Protein AF-A0A967GDI5-F1 (afdb_monomer_lite)

Secondary structure (DSSP, 8-state):
-EEEEETT-HHHHHHTTTSEEEEEESSSSSEEEEEEEE-TTSEEEEEEEETTEEEEEEEEEES-SS---

Sequence (69 aa):
GQAVVGAAQPRLRELARPHATLTFGRDAGTFHAEDVTVDDGGRQGFTGVHGSTRLALRAGMPGPHGCEP

Radius of gyration: 13.27 Å; chains: 1; bounding box: 29×28×35 Å

Structure (mmCIF, N/CA/C/O backbone):
data_AF-A0A967GDI5-F1
#
_entry.id   AF-A0A967GDI5-F1
#
loop_
_atom_site.group_PDB
_atom_site.id
_atom_site.type_symbol
_atom_site.label_atom_id
_atom_site.label_alt_id
_atom_site.label_comp_id
_atom_site.label_asym_id
_atom_site.label_entity_id
_atom_site.label_seq_id
_atom_site.pdbx_PDB_ins_code
_atom_site.Cartn_x
_atom_site.Cartn_y
_atom_site.Cartn_z
_atom_site.occupancy
_atom_site.B_iso_or_equiv
_atom_site.auth_seq_id
_atom_site.auth_comp_id
_atom_site.auth_asym_id
_atom_site.auth_atom_id
_atom_site.pdbx_PDB_model_num
ATOM 1 N N . GLY A 1 1 ? -19.449 3.100 9.704 1.00 84.38 1 GLY A N 1
ATOM 2 C CA . GLY A 1 1 ? -18.806 3.272 8.387 1.00 84.38 1 GLY A CA 1
ATOM 3 C C . GLY A 1 1 ? -17.372 2.792 8.458 1.00 84.38 1 GLY A C 1
ATOM 4 O O . GLY A 1 1 ? -16.842 2.704 9.563 1.00 84.38 1 GLY A O 1
ATOM 5 N N . GLN A 1 2 ? -16.775 2.468 7.314 1.00 93.69 2 GLN A N 1
ATOM 6 C CA . GLN A 1 2 ? -15.369 2.076 7.195 1.00 93.69 2 GLN A CA 1
ATOM 7 C C . GLN A 1 2 ? -14.621 3.131 6.377 1.00 93.69 2 GLN A C 1
ATOM 9 O O . GLN A 1 2 ? -15.168 3.647 5.404 1.00 93.69 2 GLN A O 1
ATOM 14 N N . ALA A 1 3 ? -13.398 3.456 6.784 1.00 95.06 3 ALA A N 1
ATOM 15 C CA . ALA A 1 3 ? -12.512 4.385 6.098 1.00 95.06 3 ALA A CA 1
ATOM 16 C C . ALA A 1 3 ? -11.304 3.640 5.516 1.00 95.06 3 ALA A C 1
ATOM 18 O O . ALA A 1 3 ? -10.832 2.658 6.093 1.00 95.06 3 ALA A O 1
ATOM 19 N N . VAL A 1 4 ? -10.796 4.128 4.385 1.00 93.75 4 VAL A N 1
ATOM 20 C CA . VAL A 1 4 ? -9.577 3.630 3.738 1.00 93.75 4 VAL A CA 1
ATOM 21 C C . VAL A 1 4 ? -8.642 4.817 3.551 1.00 93.75 4 VAL A C 1
ATOM 23 O O . VAL A 1 4 ? -9.023 5.798 2.915 1.00 93.75 4 VAL A O 1
ATOM 26 N N . VAL A 1 5 ? -7.449 4.762 4.144 1.00 94.19 5 VAL A N 1
ATOM 27 C CA . VAL A 1 5 ? -6.504 5.893 4.167 1.00 94.19 5 VAL A CA 1
ATOM 28 C C . VAL A 1 5 ? -5.075 5.447 3.858 1.00 94.19 5 VAL A C 1
ATOM 30 O O . VAL A 1 5 ? -4.701 4.309 4.141 1.00 94.19 5 VAL A O 1
ATOM 33 N N . GLY A 1 6 ? -4.265 6.349 3.301 1.00 91.94 6 GLY A N 1
ATOM 34 C CA . GLY A 1 6 ? -2.837 6.105 3.082 1.00 91.94 6 GLY A CA 1
ATOM 35 C C . GLY A 1 6 ? -2.086 5.933 4.405 1.00 91.94 6 GLY A C 1
ATOM 36 O O . GLY A 1 6 ? -2.348 6.648 5.377 1.00 91.94 6 GLY A O 1
ATOM 37 N N . ALA A 1 7 ? -1.168 4.972 4.467 1.00 90.62 7 ALA A N 1
ATOM 38 C CA . ALA A 1 7 ? -0.435 4.642 5.682 1.00 90.62 7 ALA A CA 1
ATOM 39 C C . ALA A 1 7 ? 0.546 5.747 6.107 1.00 90.62 7 ALA A C 1
ATOM 41 O O . ALA A 1 7 ? 0.680 5.965 7.314 1.00 90.62 7 ALA A O 1
ATOM 42 N N . ALA A 1 8 ? 1.158 6.497 5.176 1.00 88.69 8 ALA A N 1
ATOM 43 C CA . ALA A 1 8 ? 2.027 7.625 5.532 1.00 88.69 8 ALA A CA 1
ATOM 44 C C . ALA A 1 8 ? 1.264 8.939 5.788 1.00 88.69 8 ALA A C 1
ATOM 46 O O . ALA A 1 8 ? 1.874 10.000 5.928 1.00 88.69 8 ALA A O 1
ATOM 47 N N . GLN A 1 9 ? -0.069 8.895 5.915 1.00 88.75 9 GLN A N 1
ATOM 48 C CA . GLN A 1 9 ? -0.917 10.073 6.127 1.00 88.75 9 GLN A CA 1
ATOM 49 C C . GLN A 1 9 ? -1.511 10.100 7.548 1.00 88.75 9 GLN A C 1
ATOM 51 O O . GLN A 1 9 ? -2.709 9.853 7.738 1.00 88.75 9 GLN A O 1
ATOM 56 N N . PRO A 1 10 ? -0.726 10.454 8.586 1.00 87.25 10 PRO A N 1
ATOM 57 C CA . PRO A 1 10 ? -1.189 10.421 9.976 1.00 87.25 10 PRO A CA 1
ATOM 58 C C . PRO A 1 10 ? -2.375 11.360 10.230 1.00 87.25 10 PRO A C 1
ATOM 60 O O . PRO A 1 10 ? -3.262 11.036 11.017 1.00 87.25 10 PRO A O 1
ATOM 63 N N . ARG A 1 11 ? -2.446 12.493 9.517 1.00 92.88 11 ARG A N 1
ATOM 64 C CA . ARG A 1 11 ? -3.572 13.437 9.610 1.00 92.88 11 ARG A CA 1
ATOM 65 C C . ARG A 1 11 ? -4.884 12.839 9.099 1.00 92.88 11 ARG A C 1
ATOM 67 O O . ARG A 1 11 ? -5.929 13.076 9.696 1.00 92.88 11 ARG A O 1
ATOM 74 N N . LEU A 1 12 ? -4.838 12.049 8.026 1.00 90.31 12 LEU A N 1
ATOM 75 C CA . LEU A 1 12 ? -6.031 11.384 7.493 1.00 90.31 12 LEU A CA 1
ATOM 76 C C . LEU A 1 12 ? -6.489 10.255 8.414 1.00 90.31 12 LEU A C 1
ATOM 78 O O . LEU A 1 12 ? -7.686 10.079 8.626 1.00 90.31 12 LEU A O 1
ATOM 82 N N . ARG A 1 13 ? -5.542 9.538 9.027 1.00 87.88 13 ARG A N 1
ATOM 83 C CA . ARG A 1 13 ? -5.851 8.528 10.042 1.00 87.88 13 ARG A CA 1
ATOM 84 C C . ARG A 1 13 ? -6.512 9.136 11.281 1.00 87.88 13 ARG A C 1
ATOM 86 O O . ARG A 1 13 ? -7.437 8.538 11.821 1.00 87.88 13 ARG A O 1
ATOM 93 N N . GLU A 1 14 ? -6.068 10.317 11.708 1.00 92.00 14 GLU A N 1
ATOM 94 C CA . GLU A 1 14 ? -6.693 11.068 12.803 1.00 92.00 14 GLU A CA 1
ATOM 95 C C . GLU A 1 14 ? -8.146 11.426 12.481 1.00 92.00 14 GLU A C 1
ATOM 97 O O . GLU A 1 14 ? -9.049 11.152 13.269 1.00 92.00 14 GLU A O 1
ATOM 102 N N . LEU A 1 15 ? -8.376 11.978 11.288 1.00 93.75 15 LEU A N 1
ATOM 103 C CA . LEU A 1 15 ? -9.709 12.347 10.817 1.00 93.75 15 LEU A CA 1
ATOM 104 C C . LEU A 1 15 ? -10.646 11.131 10.717 1.00 93.75 15 LEU A C 1
ATOM 106 O O . LEU A 1 15 ? -11.841 11.244 10.974 1.00 93.75 15 LEU A O 1
ATOM 110 N N . ALA A 1 16 ? -10.099 9.962 10.379 1.00 94.06 16 ALA A N 1
ATOM 111 C CA . ALA A 1 16 ? -10.840 8.714 10.241 1.00 94.06 16 ALA A CA 1
ATOM 112 C C . ALA A 1 16 ? -11.116 7.984 11.569 1.00 94.06 16 ALA A C 1
ATOM 114 O O . ALA A 1 16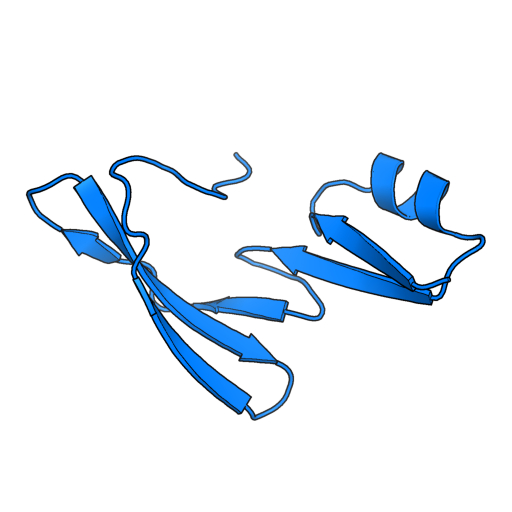 ? -11.853 6.999 11.558 1.00 94.06 16 ALA A O 1
ATOM 115 N N . ARG A 1 17 ? -10.583 8.450 12.713 1.00 90.81 17 ARG A N 1
ATOM 116 C CA . ARG A 1 17 ? -10.737 7.799 14.034 1.00 90.81 17 ARG A CA 1
ATOM 117 C C . ARG A 1 17 ? -12.163 7.377 14.414 1.00 90.81 17 ARG A C 1
ATOM 119 O O . ARG A 1 17 ? -12.291 6.321 15.030 1.00 90.81 17 ARG A O 1
ATOM 126 N N . PRO A 1 18 ? -13.235 8.120 14.072 1.00 95.19 18 PRO A N 1
ATOM 127 C CA . PRO A 1 18 ? -14.606 7.688 14.363 1.00 95.19 18 PRO A CA 1
ATOM 128 C C . PRO A 1 18 ? -15.060 6.434 13.589 1.00 95.19 18 PRO A C 1
ATOM 130 O O . PRO A 1 18 ? -16.190 5.973 13.763 1.00 95.19 18 PRO A O 1
ATOM 133 N N . HIS A 1 19 ? -14.231 5.897 12.691 1.00 92.88 19 HIS A N 1
ATOM 134 C CA . HIS A 1 19 ? -14.545 4.788 11.800 1.00 92.88 19 HIS A CA 1
ATOM 135 C C . HIS A 1 19 ? -13.526 3.650 11.926 1.00 92.88 19 HIS A C 1
ATOM 137 O O . HIS A 1 19 ? -12.342 3.860 12.197 1.00 92.88 19 HIS A O 1
ATOM 143 N N . ALA A 1 20 ? -13.972 2.423 11.641 1.00 92.06 20 ALA A N 1
ATOM 144 C CA . ALA A 1 20 ? -13.046 1.322 11.393 1.00 92.06 20 ALA A CA 1
ATOM 145 C C . ALA A 1 20 ? -12.166 1.691 10.189 1.00 92.06 20 ALA A C 1
ATOM 147 O O . ALA A 1 20 ? -12.692 2.032 9.131 1.00 92.06 20 ALA A O 1
ATOM 148 N N . THR A 1 21 ? -10.845 1.663 10.352 1.00 93.38 21 THR A N 1
ATOM 149 C CA . THR A 1 21 ? -9.908 2.200 9.356 1.00 93.38 21 THR A CA 1
ATOM 150 C C . THR A 1 21 ? -9.011 1.096 8.808 1.00 93.38 21 THR A C 1
ATOM 152 O O . THR A 1 21 ? -8.324 0.426 9.576 1.00 93.38 21 THR A O 1
ATOM 155 N N . LEU A 1 22 ? -8.997 0.938 7.484 1.00 94.38 22 LEU A N 1
ATOM 156 C CA . LEU A 1 22 ? -7.984 0.175 6.755 1.00 94.38 22 LEU A CA 1
ATOM 157 C C . LEU A 1 22 ? -6.920 1.131 6.232 1.00 94.38 22 LEU A C 1
ATOM 159 O O . LEU A 1 22 ? -7.243 2.210 5.728 1.00 94.38 22 LEU A O 1
ATOM 163 N N . THR A 1 23 ? -5.659 0.723 6.318 1.00 93.31 23 THR A N 1
ATOM 164 C CA . THR A 1 23 ? -4.552 1.494 5.752 1.00 93.31 23 THR A CA 1
ATOM 165 C C . THR A 1 23 ? -3.943 0.783 4.556 1.00 93.31 23 THR A C 1
ATOM 167 O O . THR A 1 23 ? -3.874 -0.447 4.536 1.00 93.31 23 THR A O 1
ATOM 170 N N . PHE A 1 24 ? -3.498 1.554 3.569 1.00 92.06 24 PHE A N 1
ATOM 171 C CA . PHE A 1 24 ? -2.736 1.045 2.432 1.00 92.06 24 PHE A CA 1
ATOM 172 C C . PHE A 1 24 ? -1.457 1.856 2.237 1.00 92.06 24 PHE A C 1
ATOM 174 O O . PHE A 1 24 ? -1.458 3.064 2.463 1.00 92.06 24 PHE A O 1
ATOM 181 N N . GLY A 1 25 ? -0.378 1.219 1.805 1.00 89.38 25 GLY A N 1
ATOM 182 C CA . GLY A 1 25 ? 0.877 1.915 1.527 1.00 89.38 25 GLY A CA 1
ATOM 183 C C . GLY A 1 25 ? 1.913 0.998 0.900 1.00 89.38 25 GLY A C 1
ATOM 184 O O . GLY A 1 25 ? 1.682 -0.194 0.744 1.00 89.38 25 GLY A O 1
ATOM 185 N N . ARG A 1 26 ? 3.062 1.540 0.508 1.00 85.31 26 ARG A N 1
ATOM 186 C CA . ARG A 1 26 ? 4.151 0.714 -0.027 1.00 85.31 26 ARG A CA 1
ATOM 187 C C . ARG A 1 26 ? 4.850 -0.057 1.089 1.00 85.31 26 ARG A C 1
ATOM 189 O O . ARG A 1 26 ? 4.900 -1.278 1.052 1.00 85.31 26 ARG A O 1
ATOM 196 N N . ASP A 1 27 ? 5.308 0.666 2.104 1.00 83.00 27 ASP A N 1
ATOM 197 C CA . ASP A 1 27 ? 6.188 0.112 3.140 1.00 83.00 27 ASP A CA 1
ATOM 198 C C . ASP A 1 27 ? 5.439 -0.319 4.407 1.00 83.00 27 ASP A C 1
ATOM 200 O O . ASP A 1 27 ? 5.972 -1.036 5.252 1.00 83.00 27 ASP A O 1
ATOM 204 N N . ALA A 1 28 ? 4.195 0.135 4.564 1.00 86.19 28 ALA A N 1
ATOM 205 C CA . ALA A 1 28 ? 3.358 -0.171 5.712 1.00 86.19 28 ALA A CA 1
ATOM 206 C C . ALA A 1 28 ? 1.875 -0.053 5.354 1.00 86.19 28 ALA A C 1
ATOM 208 O O . ALA A 1 28 ? 1.487 0.685 4.451 1.00 86.19 28 ALA A O 1
ATOM 209 N N . GLY A 1 29 ? 1.033 -0.742 6.115 1.00 90.94 29 GLY A N 1
ATOM 210 C CA . GLY A 1 29 ? -0.414 -0.695 5.961 1.00 90.94 29 GLY A CA 1
ATOM 211 C C . GLY A 1 29 ? -1.061 -2.007 6.378 1.00 90.94 29 GLY A C 1
ATOM 212 O O . GLY A 1 29 ? -0.382 -3.002 6.606 1.00 90.94 29 GLY A O 1
ATOM 213 N N . THR A 1 30 ? -2.388 -2.017 6.481 1.00 94.19 30 THR A N 1
ATOM 214 C CA . THR A 1 30 ? -3.149 -3.273 6.471 1.00 94.19 30 THR A CA 1
ATOM 215 C C . THR A 1 30 ? -2.992 -3.967 5.119 1.00 94.19 30 THR A C 1
ATOM 217 O O . THR A 1 30 ? -2.851 -5.183 5.060 1.00 94.19 30 THR A O 1
ATOM 220 N N . PHE A 1 31 ? -2.982 -3.173 4.050 1.00 94.31 31 PHE A N 1
ATOM 221 C CA . PHE A 1 31 ? -2.611 -3.585 2.707 1.00 94.31 31 PHE A CA 1
ATOM 222 C C . PHE A 1 31 ? -1.273 -2.949 2.357 1.00 94.31 31 PHE A C 1
ATOM 224 O O . PHE A 1 31 ? -1.099 -1.747 2.571 1.00 94.31 31 PHE A O 1
ATOM 231 N N . HIS A 1 32 ? -0.350 -3.710 1.781 1.00 92.44 32 HIS A N 1
ATOM 232 C CA . HIS A 1 32 ? 0.899 -3.129 1.301 1.00 92.44 32 HIS A CA 1
ATOM 233 C C . HIS A 1 32 ? 1.372 -3.703 -0.027 1.00 92.44 32 HIS A C 1
ATOM 235 O O . HIS A 1 32 ? 0.868 -4.731 -0.482 1.00 92.44 32 HIS A O 1
ATOM 241 N N . ALA A 1 33 ? 2.281 -2.985 -0.683 1.00 91.62 33 ALA A N 1
ATOM 242 C CA . ALA A 1 33 ? 2.815 -3.353 -1.988 1.00 91.62 33 ALA A CA 1
ATOM 243 C C . ALA A 1 33 ? 4.273 -3.809 -1.875 1.00 91.62 33 ALA A C 1
ATOM 245 O O . ALA A 1 33 ? 5.130 -3.075 -1.394 1.00 91.62 33 ALA A O 1
ATOM 246 N N . GLU A 1 34 ? 4.563 -4.996 -2.392 1.00 91.38 34 GLU A N 1
ATOM 247 C CA . GLU A 1 34 ? 5.910 -5.560 -2.495 1.00 91.38 34 GLU A CA 1
ATOM 248 C C . GLU A 1 34 ? 6.313 -5.730 -3.964 1.00 91.38 34 GLU A C 1
ATOM 250 O O . GLU A 1 34 ? 5.478 -5.624 -4.866 1.00 91.38 34 GLU A O 1
ATOM 255 N N . ASP A 1 35 ? 7.596 -6.009 -4.208 1.00 92.06 35 ASP A N 1
ATOM 256 C CA . ASP A 1 35 ? 8.122 -6.377 -5.532 1.00 92.06 35 ASP A CA 1
ATOM 257 C C . ASP A 1 35 ? 7.772 -5.366 -6.641 1.00 92.06 35 ASP A C 1
ATOM 259 O O . ASP A 1 35 ? 7.429 -5.728 -7.768 1.00 92.06 35 ASP A O 1
ATOM 263 N N . VAL A 1 36 ? 7.818 -4.071 -6.310 1.00 88.81 36 VAL A N 1
ATOM 264 C CA . VAL A 1 36 ? 7.431 -3.006 -7.240 1.00 88.81 36 VAL A CA 1
ATOM 265 C C . VAL A 1 36 ? 8.428 -2.929 -8.395 1.00 88.81 36 VAL A C 1
ATOM 267 O O . VAL A 1 36 ? 9.611 -2.651 -8.199 1.00 88.81 36 VAL A O 1
ATOM 270 N N . THR A 1 37 ? 7.926 -3.116 -9.610 1.00 90.38 37 THR A N 1
ATOM 271 C CA . THR A 1 37 ? 8.667 -3.025 -10.872 1.00 90.38 37 THR A CA 1
ATOM 272 C C . THR A 1 37 ? 8.055 -1.955 -11.765 1.00 90.38 37 THR A C 1
ATOM 274 O O . THR A 1 37 ? 6.878 -1.617 -11.630 1.00 90.38 37 THR A O 1
ATOM 277 N N . VAL A 1 38 ? 8.852 -1.412 -12.683 1.00 89.56 38 VAL A N 1
ATOM 278 C CA . VAL A 1 38 ? 8.398 -0.462 -13.706 1.00 89.56 38 VAL A CA 1
ATOM 279 C C . VAL A 1 38 ? 8.837 -1.001 -15.060 1.00 89.56 38 VAL A C 1
ATOM 281 O O . VAL A 1 38 ? 10.001 -1.362 -15.215 1.00 89.56 38 VAL A O 1
ATOM 284 N N . ASP A 1 39 ? 7.909 -1.102 -16.010 1.00 88.69 39 ASP A N 1
ATOM 285 C CA . ASP A 1 39 ? 8.231 -1.516 -17.378 1.00 88.69 39 ASP A CA 1
ATOM 286 C C . ASP A 1 39 ? 8.758 -0.349 -18.232 1.00 88.69 39 ASP A C 1
ATOM 288 O O . ASP A 1 39 ? 8.683 0.816 -17.839 1.00 88.69 39 ASP A O 1
ATOM 292 N N . ASP A 1 40 ? 9.243 -0.653 -19.439 1.00 88.62 40 ASP A N 1
ATOM 293 C CA . ASP A 1 40 ? 9.764 0.348 -20.387 1.00 88.62 40 ASP A CA 1
ATOM 294 C C . ASP A 1 40 ? 8.711 1.389 -20.816 1.00 88.62 40 ASP A C 1
ATOM 296 O O . ASP A 1 40 ? 9.042 2.466 -21.306 1.00 88.62 40 ASP A O 1
ATOM 300 N N . GLY A 1 41 ? 7.425 1.075 -20.629 1.00 88.06 41 GLY A N 1
ATOM 301 C CA . GLY A 1 41 ? 6.301 1.981 -20.858 1.00 88.06 41 GLY A CA 1
ATOM 302 C C . GLY A 1 41 ? 5.915 2.804 -19.627 1.00 88.06 41 GLY A C 1
ATOM 303 O O . GLY A 1 41 ? 4.883 3.473 -19.656 1.00 88.06 41 GLY A O 1
ATOM 304 N N . GLY A 1 42 ? 6.689 2.737 -18.540 1.00 87.00 42 GLY A N 1
ATOM 305 C CA . GLY A 1 42 ? 6.448 3.462 -17.296 1.00 87.00 42 GLY A CA 1
ATOM 306 C C . GLY A 1 42 ? 5.310 2.903 -16.438 1.00 87.00 42 GLY A C 1
ATOM 307 O O . GLY A 1 42 ? 4.893 3.566 -15.487 1.00 87.00 42 GLY A O 1
ATOM 308 N N . ARG A 1 43 ? 4.773 1.718 -16.754 1.00 88.69 43 ARG A N 1
ATOM 309 C CA . ARG A 1 43 ? 3.688 1.088 -15.985 1.00 88.69 43 ARG A CA 1
ATOM 310 C C . ARG A 1 43 ? 4.257 0.299 -14.820 1.00 88.69 43 ARG A C 1
ATOM 312 O O . ARG A 1 43 ? 5.248 -0.411 -14.971 1.00 88.69 43 ARG A O 1
ATOM 319 N N . GLN A 1 44 ? 3.579 0.370 -13.680 1.00 89.94 44 GLN A N 1
ATOM 320 C CA . GLN A 1 44 ? 4.013 -0.311 -12.464 1.00 89.94 44 GLN A CA 1
ATOM 321 C C . GLN A 1 44 ? 3.378 -1.698 -12.327 1.00 89.94 44 GLN A C 1
ATOM 323 O O . GLN A 1 44 ? 2.171 -1.853 -12.509 1.00 89.94 44 GLN A O 1
ATOM 328 N N . GLY A 1 45 ? 4.180 -2.702 -11.984 1.00 91.69 45 GLY A N 1
ATOM 329 C CA . GLY A 1 45 ? 3.725 -4.004 -11.490 1.00 91.69 45 GLY A CA 1
ATOM 330 C C . GLY A 1 45 ? 4.098 -4.160 -10.018 1.00 91.69 45 GLY A C 1
ATOM 331 O O . GLY A 1 45 ? 5.147 -3.666 -9.616 1.00 91.69 45 GLY A O 1
ATOM 332 N N . PHE A 1 46 ? 3.260 -4.803 -9.207 1.00 91.94 46 PHE A N 1
ATOM 333 C CA . PHE A 1 46 ? 3.550 -5.048 -7.790 1.00 91.94 46 PHE A CA 1
ATOM 334 C C . PHE A 1 46 ? 2.744 -6.229 -7.243 1.00 91.94 46 PHE A C 1
ATOM 336 O O . PHE A 1 46 ? 1.718 -6.614 -7.807 1.00 91.94 46 PHE A O 1
ATOM 343 N N . THR A 1 47 ? 3.179 -6.778 -6.114 1.00 95.25 47 THR A N 1
ATOM 344 C CA . THR A 1 47 ? 2.402 -7.747 -5.337 1.00 95.25 47 THR A CA 1
ATOM 345 C C . THR A 1 47 ? 1.650 -7.016 -4.230 1.00 95.25 47 THR A C 1
ATOM 347 O O . THR A 1 47 ? 2.268 -6.459 -3.329 1.00 95.25 47 THR A O 1
ATOM 350 N N . GLY A 1 48 ? 0.317 -7.016 -4.273 1.00 94.19 48 GLY A N 1
ATOM 351 C CA . GLY A 1 48 ? -0.514 -6.553 -3.162 1.00 94.19 48 GLY A CA 1
ATOM 352 C C . GLY A 1 48 ? -0.607 -7.621 -2.073 1.00 94.19 48 GLY A C 1
ATOM 353 O O . GLY A 1 48 ? -0.901 -8.781 -2.373 1.00 94.19 48 GLY A O 1
ATOM 354 N N . VAL A 1 49 ? -0.375 -7.237 -0.819 1.00 95.88 49 VAL A N 1
ATOM 355 C CA . VAL A 1 49 ? -0.334 -8.139 0.338 1.00 95.88 49 VAL A CA 1
ATOM 356 C C . VAL A 1 49 ? -1.365 -7.726 1.388 1.00 95.88 49 VAL A C 1
ATOM 358 O O . VAL A 1 49 ? -1.524 -6.543 1.678 1.00 95.88 49 VAL A O 1
ATOM 361 N N . HIS A 1 50 ? -2.060 -8.710 1.965 1.00 95.56 50 HIS A N 1
ATOM 362 C CA . HIS A 1 50 ? -2.926 -8.557 3.139 1.00 95.56 50 HIS A CA 1
ATOM 363 C C . HIS A 1 50 ? -2.859 -9.826 3.998 1.00 95.56 50 HIS A C 1
ATOM 365 O O . HIS A 1 50 ? -3.366 -10.886 3.614 1.00 95.56 50 HIS A O 1
ATOM 371 N N . GLY A 1 51 ? -2.207 -9.738 5.161 1.00 93.00 51 GLY A N 1
ATOM 372 C CA . GLY A 1 51 ? -1.890 -10.920 5.965 1.00 93.00 51 GLY A CA 1
ATOM 373 C C . GLY A 1 51 ? -1.043 -11.914 5.161 1.00 93.00 51 GLY A C 1
ATOM 374 O O . GLY A 1 51 ? 0.015 -11.557 4.656 1.00 93.00 51 GLY A O 1
ATOM 375 N N . SER A 1 52 ? -1.517 -13.153 5.008 1.00 95.88 52 SER A N 1
ATOM 376 C CA . SER A 1 52 ? -0.872 -14.176 4.167 1.00 95.88 52 SER A CA 1
ATOM 377 C C . SER A 1 52 ? -1.313 -14.152 2.698 1.00 95.88 52 SER A C 1
ATOM 379 O O . SER A 1 52 ? -0.781 -14.908 1.884 1.00 95.88 52 SER A O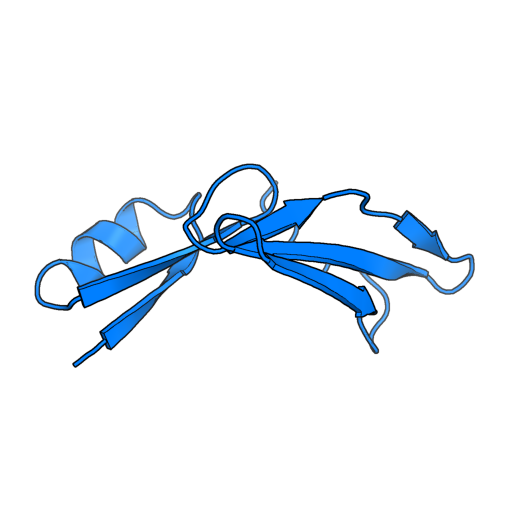 1
ATOM 381 N N . THR A 1 53 ? -2.292 -13.318 2.340 1.00 97.56 53 THR A N 1
ATOM 382 C CA . THR A 1 53 ? -2.821 -13.255 0.973 1.00 97.56 53 THR A CA 1
ATOM 383 C C . THR A 1 53 ? -1.930 -12.377 0.106 1.00 97.56 53 THR A C 1
ATOM 385 O O . THR A 1 53 ? -1.584 -11.266 0.507 1.00 97.56 53 THR A O 1
ATOM 388 N N . ARG A 1 54 ? -1.596 -12.862 -1.095 1.00 97.56 54 ARG A N 1
ATOM 389 C CA . ARG A 1 54 ? -0.785 -12.159 -2.098 1.00 97.56 54 ARG A CA 1
ATOM 390 C C . ARG A 1 54 ? -1.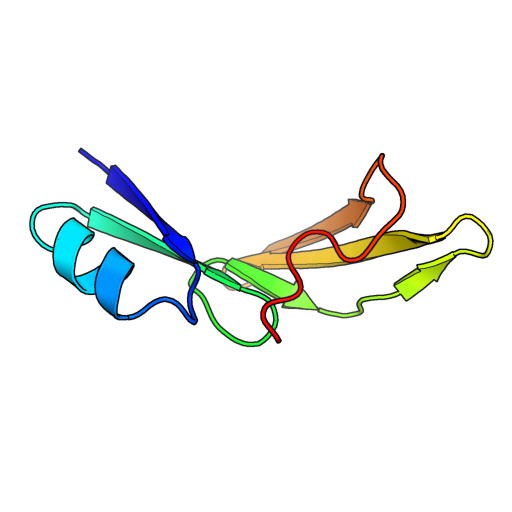505 -12.151 -3.443 1.00 97.56 54 ARG A C 1
ATOM 392 O O . ARG A 1 54 ? -2.043 -13.178 -3.851 1.00 97.56 54 ARG A O 1
ATOM 399 N N . LEU A 1 55 ? -1.485 -11.016 -4.137 1.00 97.06 55 LEU A N 1
ATOM 400 C CA . LEU A 1 55 ? -2.074 -10.859 -5.466 1.00 97.06 55 LEU A CA 1
ATOM 401 C C . LEU A 1 55 ? -1.145 -10.046 -6.370 1.00 97.06 55 LEU A C 1
ATOM 403 O O . LEU A 1 55 ? -0.773 -8.927 -6.026 1.00 97.06 55 LEU A O 1
ATOM 407 N N . ALA A 1 56 ? -0.801 -10.589 -7.538 1.00 95.94 56 ALA A N 1
ATOM 408 C CA . ALA A 1 56 ? -0.044 -9.859 -8.550 1.00 95.94 56 ALA A CA 1
ATOM 409 C C . ALA A 1 56 ? -0.943 -8.823 -9.241 1.00 95.94 56 ALA A C 1
ATOM 411 O O . ALA A 1 56 ? -2.012 -9.156 -9.758 1.00 95.94 56 ALA A O 1
ATOM 412 N N . LEU A 1 57 ? -0.505 -7.568 -9.245 1.00 92.38 57 LEU A N 1
ATOM 413 C CA . LEU A 1 57 ? -1.244 -6.413 -9.739 1.00 92.38 57 LEU A CA 1
ATOM 414 C C . LEU A 1 57 ? -0.394 -5.615 -10.729 1.00 92.38 57 LEU A C 1
ATOM 416 O O . LEU A 1 57 ? 0.836 -5.603 -10.671 1.00 92.38 57 LEU A O 1
ATOM 420 N N . ARG A 1 58 ? -1.071 -4.917 -11.644 1.00 90.12 58 ARG A N 1
ATOM 421 C CA . ARG A 1 58 ? -0.439 -4.003 -12.596 1.00 90.12 58 ARG A CA 1
ATOM 422 C C . ARG A 1 58 ? -1.254 -2.726 -12.712 1.00 90.12 58 ARG A C 1
ATOM 424 O O . ARG A 1 58 ? -2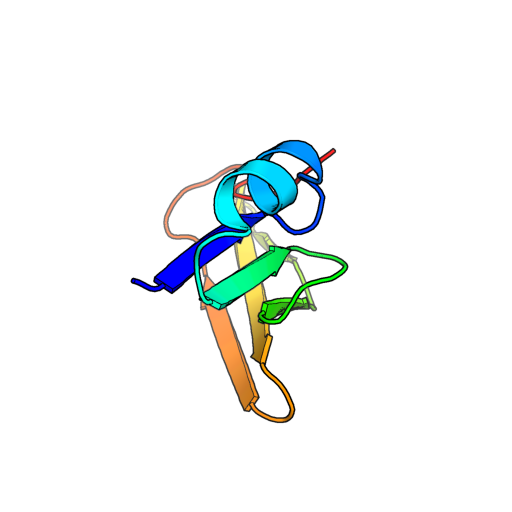.458 -2.776 -12.961 1.00 90.12 58 ARG A O 1
ATOM 431 N N . ALA A 1 59 ? -0.592 -1.586 -12.568 1.00 84.44 59 ALA A N 1
ATOM 432 C CA . ALA A 1 59 ? -1.170 -0.291 -12.867 1.00 84.44 59 ALA A CA 1
ATOM 433 C C . ALA A 1 59 ? -1.386 -0.174 -14.383 1.00 84.44 59 ALA A C 1
ATOM 435 O O . ALA A 1 59 ? -0.461 -0.342 -15.180 1.00 84.44 59 ALA A O 1
ATOM 436 N N . GLY A 1 60 ? -2.625 0.110 -14.787 1.00 79.81 60 GLY A N 1
ATOM 437 C CA . GLY A 1 60 ? -2.971 0.325 -16.195 1.00 79.81 60 GLY A CA 1
ATOM 438 C C . GLY A 1 60 ? -2.456 1.653 -16.759 1.00 79.81 60 GLY A C 1
ATOM 439 O O . GLY A 1 60 ? -2.446 1.830 -17.974 1.00 79.81 60 GLY A O 1
ATOM 440 N N . MET A 1 61 ? -2.022 2.570 -15.891 1.00 80.06 61 MET A N 1
ATOM 441 C CA . MET A 1 61 ? -1.525 3.896 -16.250 1.00 80.06 61 MET A CA 1
ATOM 442 C C . MET A 1 61 ? -0.015 4.005 -15.963 1.00 80.06 61 MET A C 1
ATOM 444 O O . MET A 1 61 ? 0.454 3.406 -14.989 1.00 80.06 61 MET A O 1
ATOM 448 N N . PRO A 1 62 ? 0.754 4.719 -16.808 1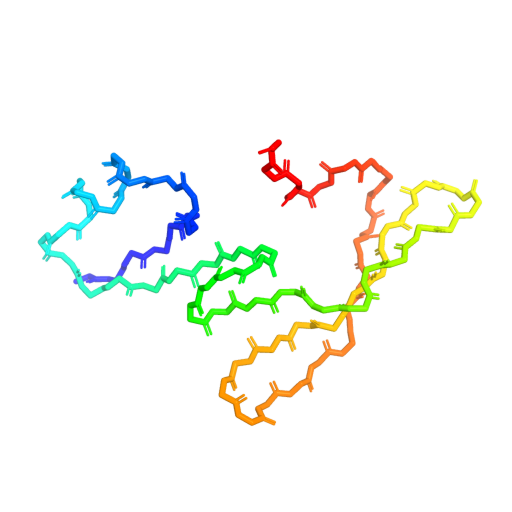.00 80.00 62 PRO A N 1
ATOM 449 C CA . PRO A 1 62 ? 2.153 5.032 -16.540 1.00 80.00 62 PRO A CA 1
ATOM 450 C C . PRO A 1 62 ? 2.332 6.113 -15.471 1.00 80.00 62 PRO A C 1
ATOM 452 O O . PRO A 1 62 ? 1.621 7.119 -15.475 1.00 80.00 62 PRO A O 1
ATOM 455 N N . GLY A 1 63 ? 3.367 5.962 -14.646 1.00 72.12 63 GLY A N 1
ATOM 456 C CA . GLY A 1 63 ? 3.779 6.951 -13.650 1.00 72.12 63 GLY A CA 1
ATOM 457 C C . GLY A 1 63 ? 3.862 6.392 -12.226 1.00 72.12 63 GLY A C 1
ATOM 458 O O . GLY A 1 63 ? 3.470 5.250 -11.977 1.00 72.12 63 GLY A O 1
ATOM 459 N N . PRO A 1 64 ? 4.393 7.183 -11.273 1.00 65.12 64 PRO A N 1
ATOM 460 C CA . PR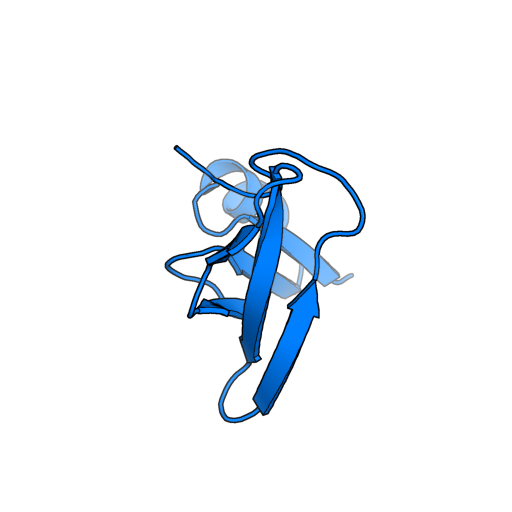O A 1 64 ? 4.445 6.811 -9.866 1.00 65.12 64 PRO A CA 1
ATOM 461 C C . PRO A 1 64 ? 3.041 6.908 -9.261 1.00 65.12 64 PRO A C 1
ATOM 463 O O . PRO A 1 64 ? 2.669 7.902 -8.641 1.00 65.12 64 PRO A O 1
ATOM 466 N N . HIS A 1 65 ? 2.223 5.885 -9.476 1.00 66.62 65 HIS A N 1
ATOM 467 C CA . HIS A 1 65 ? 0.902 5.811 -8.874 1.00 66.62 65 HIS A CA 1
ATOM 468 C C . HIS A 1 65 ? 1.038 5.209 -7.478 1.00 66.62 65 HIS A C 1
ATOM 470 O O . HIS A 1 65 ? 1.406 4.051 -7.320 1.00 66.62 65 HIS A O 1
ATOM 476 N N . GLY A 1 66 ? 0.755 6.007 -6.448 1.00 58.44 66 GLY A N 1
ATOM 477 C CA . GLY A 1 66 ? 0.831 5.540 -5.062 1.00 58.44 66 GLY A CA 1
ATOM 478 C C . GLY A 1 66 ? 2.240 5.514 -4.460 1.00 58.44 66 GLY A C 1
ATOM 479 O O . GLY A 1 66 ? 2.415 4.933 -3.393 1.00 58.44 66 GLY A O 1
ATOM 480 N N . CYS A 1 67 ? 3.234 6.154 -5.090 1.00 48.50 67 CYS A N 1
ATOM 481 C CA . CYS A 1 67 ? 4.475 6.486 -4.391 1.00 48.50 67 CYS A CA 1
ATOM 482 C C . CYS A 1 67 ? 4.208 7.688 -3.478 1.00 48.50 67 CYS A C 1
ATOM 484 O O . CYS A 1 67 ? 4.135 8.824 -3.949 1.00 48.50 67 CYS A O 1
ATOM 486 N N . GLU A 1 68 ? 4.040 7.436 -2.182 1.00 53.31 68 GLU A N 1
ATOM 487 C CA . GLU A 1 68 ? 4.346 8.467 -1.190 1.00 53.31 68 GLU A CA 1
ATOM 488 C C . GLU A 1 68 ? 5.872 8.725 -1.249 1.00 53.31 68 GLU A C 1
ATOM 490 O O . GLU A 1 68 ? 6.625 7.764 -1.441 1.00 53.31 68 GLU A O 1
ATOM 495 N N . PRO A 1 69 ? 6.319 9.996 -1.238 1.00 48.56 69 PRO A N 1
ATOM 496 C CA . PRO A 1 69 ? 7.739 10.353 -1.282 1.00 48.56 69 PRO A CA 1
ATOM 497 C C . PRO A 1 69 ? 8.505 9.925 -0.027 1.00 48.56 69 PRO A C 1
ATOM 499 O O . PRO A 1 69 ? 7.877 9.835 1.053 1.00 48.56 69 PRO A O 1
#

Foldseek 3Di:
DEEEEEPVCVVVVVVCVVHHYWYEADPDTQKHWAPWDADPQQKIWTWIDHPPDTDTDIHPDHDPDRDDD

pLDDT: mean 87.75, std 10.79, range [48.5, 97.56]